Protein AF-A0A3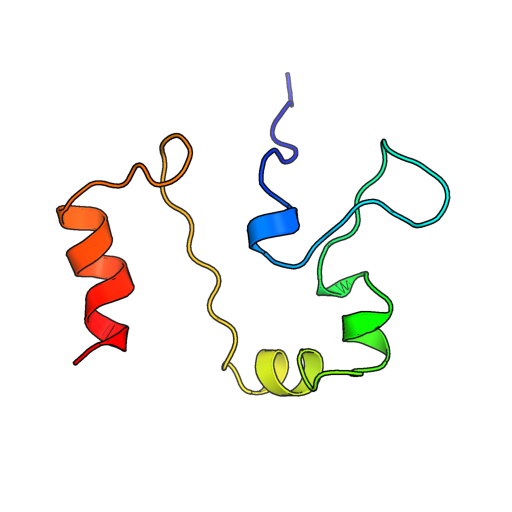Q1G7R7-F1 (afdb_monomer_lite)

InterPro domains:
  IPR002472 Palmitoyl protein thioesterase [PR00414] (6-24)
  IPR002472 Palmitoyl protein thioesterase [PR00414] (51-69)
  IPR029058 Alpha/Beta hydrolase fold [G3DSA:3.40.50.1820] (1-75)
  IPR029058 Alpha/Beta hydrolase fold [SSF53474] (10-74)

Sequence (75 aa):
VGFKKNRVLSQWFGFLKTGQAKETETLQESLLYKEDRLGLAAMDKAGKLVFLASEGDHLQFTREWFDANLLPFLR

Radius of gyration: 15.07 Å; chains: 1; bounding box: 38×24×40 Å

pLDDT: mean 90.28, std 16.15, range [31.97, 98.75]

Secondary structure (DSSP, 8-state):
------S-GGGGT-EEPTT-SS-EE-TTTSHHHHTTTTSHHHHHHTT-------SSSTT---HHHHHHHTGGG--

Structure (mmCIF, N/CA/C/O backbone):
data_AF-A0A3Q1G7R7-F1
#
_entry.id   AF-A0A3Q1G7R7-F1
#
loop_
_atom_site.group_PDB
_atom_site.id
_atom_site.type_symbol
_atom_site.label_atom_id
_atom_site.label_alt_id
_atom_site.label_comp_id
_atom_site.label_asym_id
_atom_site.label_entity_id
_atom_site.label_seq_id
_atom_site.pdbx_PDB_ins_code
_atom_site.Cartn_x
_atom_site.Cartn_y
_atom_site.Cartn_z
_atom_site.occupancy
_atom_site.B_iso_or_equiv
_atom_site.auth_seq_id
_atom_site.auth_comp_id
_atom_site.auth_asym_id
_atom_site.auth_atom_id
_atom_site.pdbx_PDB_model_num
ATOM 1 N N . VAL A 1 1 ? 24.679 -2.477 14.816 1.00 31.97 1 VAL A N 1
ATOM 2 C CA . VAL A 1 1 ? 24.195 -1.131 14.425 1.00 31.97 1 VAL A CA 1
ATOM 3 C C . VAL A 1 1 ? 22.953 -1.318 13.565 1.00 31.97 1 VAL A C 1
ATOM 5 O O . VAL A 1 1 ? 23.073 -1.671 12.403 1.00 31.97 1 VAL A O 1
ATOM 8 N N . GLY A 1 2 ? 21.767 -1.245 14.173 1.00 38.41 2 GLY A N 1
ATOM 9 C CA . GLY A 1 2 ? 20.493 -1.587 13.534 1.00 38.41 2 GLY A CA 1
ATOM 10 C C . GLY A 1 2 ? 19.598 -0.363 13.399 1.00 38.41 2 GLY A C 1
ATOM 11 O O . GLY A 1 2 ? 18.858 -0.045 14.319 1.00 38.41 2 GLY A O 1
ATOM 12 N N . PHE A 1 3 ? 19.658 0.298 12.246 1.00 36.44 3 PHE A N 1
ATOM 13 C CA . PHE A 1 3 ? 18.672 1.293 11.818 1.00 36.44 3 PHE A CA 1
ATOM 14 C C . PHE A 1 3 ? 18.104 0.867 10.456 1.00 36.44 3 PHE A C 1
ATOM 16 O O . PHE A 1 3 ? 18.328 1.506 9.435 1.00 36.44 3 PHE A O 1
ATOM 23 N N . LYS A 1 4 ? 17.366 -0.249 10.431 1.00 41.19 4 LYS A N 1
ATOM 24 C CA . LYS A 1 4 ? 16.380 -0.543 9.377 1.00 41.19 4 LYS A CA 1
ATOM 25 C C . LYS A 1 4 ? 14.993 -0.474 10.012 1.00 41.19 4 LYS A C 1
ATOM 2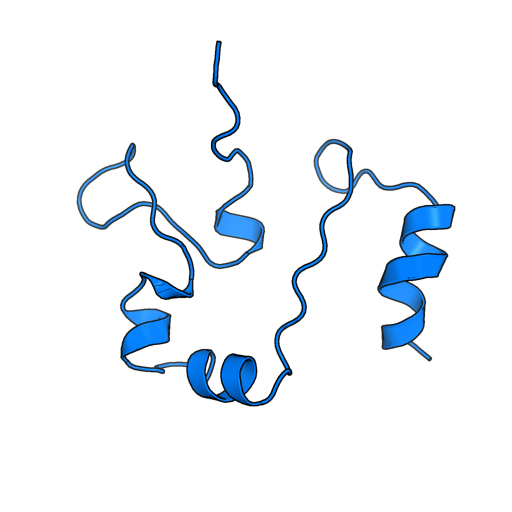7 O O . LYS A 1 4 ? 14.398 -1.496 10.327 1.00 41.19 4 LYS A O 1
ATOM 32 N N . LYS A 1 5 ? 14.502 0.736 10.281 1.00 44.31 5 LYS A N 1
ATOM 33 C CA . LYS A 1 5 ? 13.095 0.949 10.637 1.00 44.31 5 LYS A CA 1
ATOM 34 C C . LYS A 1 5 ? 12.595 2.220 9.952 1.00 44.31 5 LYS A C 1
ATOM 36 O O . LYS A 1 5 ? 12.834 3.325 10.417 1.00 44.31 5 LYS A O 1
ATOM 41 N N . ASN A 1 6 ? 11.969 1.991 8.802 1.00 51.47 6 ASN A N 1
ATOM 42 C CA . ASN A 1 6 ? 10.919 2.780 8.165 1.00 51.47 6 ASN A CA 1
ATOM 43 C C . ASN A 1 6 ? 11.123 4.297 8.023 1.00 51.47 6 ASN A C 1
ATOM 45 O O . ASN A 1 6 ? 10.642 5.089 8.826 1.00 51.47 6 ASN A O 1
ATOM 49 N N . ARG A 1 7 ? 11.651 4.704 6.869 1.00 54.22 7 ARG A N 1
ATOM 50 C CA . ARG A 1 7 ? 11.034 5.797 6.099 1.00 54.22 7 ARG A CA 1
ATOM 51 C C . ARG A 1 7 ? 10.102 5.098 5.105 1.00 54.22 7 ARG A C 1
ATOM 53 O O . ARG A 1 7 ? 10.527 4.059 4.625 1.00 54.22 7 ARG A O 1
ATOM 60 N N . VAL A 1 8 ? 8.901 5.613 4.808 1.00 64.31 8 VAL A N 1
ATOM 61 C CA . VAL A 1 8 ? 7.939 5.087 3.791 1.00 64.31 8 VAL A CA 1
ATOM 62 C C . VAL A 1 8 ? 6.695 4.297 4.303 1.00 64.31 8 VAL A C 1
ATOM 64 O O . VAL A 1 8 ? 5.894 3.788 3.532 1.00 64.31 8 VAL A O 1
ATOM 67 N N . LEU A 1 9 ? 6.406 4.293 5.605 1.00 86.88 9 LEU A N 1
ATOM 68 C CA . LEU A 1 9 ? 5.250 3.570 6.186 1.00 86.88 9 LEU A CA 1
ATOM 69 C C . LEU A 1 9 ? 3.867 3.926 5.589 1.00 86.88 9 LEU A C 1
ATOM 71 O O . LEU A 1 9 ? 3.032 3.047 5.385 1.00 86.88 9 LEU A O 1
ATOM 75 N N . SER A 1 10 ? 3.659 5.206 5.262 1.00 90.69 10 SER A N 1
ATOM 76 C CA . SER A 1 10 ? 2.409 5.707 4.667 1.00 90.69 10 SER A CA 1
ATOM 77 C C . SER A 1 10 ? 2.151 5.178 3.250 1.00 90.69 10 SER A C 1
ATOM 79 O O . SER A 1 10 ? 1.000 4.966 2.879 1.00 90.69 10 SER A O 1
ATOM 81 N N . GLN A 1 11 ? 3.200 4.865 2.473 1.00 93.38 11 GLN A N 1
ATOM 82 C CA . GLN A 1 11 ? 3.025 4.309 1.121 1.00 93.38 11 GLN A CA 1
ATOM 83 C C . GLN A 1 11 ? 2.373 2.918 1.148 1.00 93.38 11 GLN A C 1
ATOM 85 O O . GLN A 1 11 ? 1.802 2.500 0.147 1.00 93.38 11 GLN A O 1
ATOM 90 N N . TRP A 1 12 ? 2.413 2.227 2.293 1.00 95.62 12 TRP A N 1
ATOM 91 C CA . TRP A 1 12 ? 1.781 0.925 2.520 1.00 95.62 12 TRP A CA 1
ATOM 92 C C . TRP A 1 12 ? 0.672 0.989 3.584 1.00 95.62 12 TRP A C 1
ATOM 94 O O . TRP A 1 12 ? 0.502 0.060 4.371 1.00 95.62 12 TRP A O 1
ATOM 104 N N . PHE A 1 13 ? -0.087 2.090 3.621 1.00 96.31 13 PHE A N 1
ATOM 105 C CA . PHE A 1 13 ? -1.258 2.277 4.494 1.00 96.31 13 PHE A CA 1
ATOM 106 C C . PHE A 1 13 ? -1.003 2.213 6.012 1.00 96.31 13 PHE A C 1
ATOM 108 O O . PHE A 1 13 ? -1.955 2.158 6.789 1.00 96.31 13 PHE A O 1
ATOM 115 N N . GLY A 1 14 ? 0.247 2.248 6.471 1.00 94.81 14 GLY A N 1
ATOM 116 C CA . GLY A 1 14 ? 0.529 2.455 7.890 1.00 94.81 14 GLY A CA 1
ATOM 117 C C . GLY A 1 14 ? 0.663 3.935 8.243 1.00 94.81 14 GLY A C 1
ATOM 118 O O . GLY A 1 14 ? 0.797 4.800 7.377 1.00 94.81 14 GLY A O 1
ATOM 119 N N . PHE A 1 15 ? 0.637 4.253 9.533 1.00 95.12 15 PHE A N 1
ATOM 120 C CA . PHE A 1 15 ? 0.652 5.637 9.999 1.00 95.12 15 PHE A CA 1
ATOM 121 C C . PHE A 1 15 ? 1.303 5.785 11.379 1.00 95.12 15 PHE A C 1
ATOM 123 O O . PHE A 1 15 ? 1.884 4.848 11.924 1.00 95.12 15 PHE A O 1
ATOM 130 N N . LEU A 1 16 ? 1.269 6.996 11.928 1.00 94.94 16 LEU A N 1
ATOM 131 C CA . LEU A 1 16 ? 1.626 7.268 13.316 1.00 94.94 16 LEU A CA 1
ATOM 132 C C . LEU A 1 16 ? 0.498 6.797 14.238 1.00 94.94 16 LEU A C 1
ATOM 134 O O . LEU A 1 16 ? -0.670 7.062 13.956 1.00 94.94 16 LEU A O 1
ATOM 138 N N . LYS A 1 17 ? 0.838 6.169 15.370 1.00 94.19 17 LYS A N 1
ATOM 139 C CA . LYS A 1 17 ? -0.174 5.832 16.384 1.00 94.19 17 LYS A CA 1
ATOM 140 C C . LYS A 1 17 ? -0.853 7.099 16.902 1.00 94.19 17 LYS A C 1
ATOM 142 O O . LYS A 1 17 ? -0.184 8.115 17.111 1.00 94.19 17 LYS A O 1
ATOM 147 N N . THR A 1 18 ? -2.153 7.019 17.168 1.00 92.94 18 THR A N 1
ATOM 148 C CA . THR A 1 18 ? -2.964 8.152 17.632 1.00 92.94 18 THR A CA 1
ATOM 149 C C . THR A 1 18 ? -2.382 8.821 18.881 1.00 92.94 18 THR A C 1
ATOM 151 O O . THR A 1 18 ? -1.966 8.155 19.826 1.00 92.94 18 THR A O 1
ATOM 154 N N . GLY A 1 19 ? -2.388 10.157 18.890 1.00 94.50 19 GLY A N 1
ATOM 155 C CA . GLY A 1 19 ? -1.995 10.971 20.046 1.00 94.50 19 GLY A CA 1
ATOM 156 C C . GLY A 1 19 ? -0.510 11.332 20.123 1.00 94.50 19 GLY A C 1
ATOM 157 O O . GLY A 1 19 ? -0.103 11.972 21.087 1.00 94.50 19 GLY A O 1
ATOM 158 N N . GLN A 1 20 ? 0.308 10.948 19.137 1.00 94.06 20 GLN A N 1
ATOM 159 C CA . GLN A 1 20 ? 1.750 11.216 19.133 1.00 94.06 20 GLN A CA 1
ATOM 160 C C . GLN A 1 20 ? 2.354 11.150 17.711 1.00 94.06 20 GLN A C 1
ATOM 162 O O . GLN A 1 20 ? 1.663 10.785 16.764 1.00 94.06 20 GLN A O 1
ATOM 167 N N . ALA A 1 21 ? 3.641 11.499 17.554 1.00 92.94 21 ALA A N 1
ATOM 168 C CA . ALA A 1 21 ? 4.302 11.636 16.243 1.00 92.94 21 ALA A CA 1
ATOM 169 C C . ALA A 1 21 ? 5.641 10.878 16.080 1.00 92.94 21 ALA A C 1
ATOM 171 O O . ALA A 1 21 ? 6.476 11.239 15.253 1.00 92.94 21 ALA A O 1
ATOM 172 N N . LYS A 1 22 ? 5.870 9.833 16.877 1.00 90.62 22 LYS A N 1
ATOM 173 C CA . LYS A 1 22 ? 7.113 9.048 16.936 1.00 90.62 22 LYS A CA 1
ATOM 174 C C . LYS A 1 22 ? 6.896 7.565 16.634 1.00 90.62 22 LYS A C 1
ATOM 176 O O . LYS A 1 22 ? 7.579 6.994 15.790 1.00 90.62 22 LYS A O 1
ATOM 181 N N . GLU A 1 23 ? 5.983 6.923 17.351 1.00 93.12 23 GLU A N 1
ATOM 182 C CA . GLU A 1 23 ? 5.613 5.532 17.134 1.00 93.12 23 GLU A CA 1
ATOM 183 C C . GLU A 1 23 ? 4.719 5.385 15.915 1.00 93.12 23 GLU A C 1
ATOM 185 O O . GLU A 1 23 ? 3.879 6.234 15.616 1.00 93.12 23 GLU A O 1
ATOM 190 N N . THR A 1 24 ? 4.890 4.265 15.235 1.00 93.19 24 THR A N 1
ATOM 191 C CA . THR A 1 24 ? 4.157 3.941 14.023 1.00 93.19 24 THR A CA 1
ATOM 192 C C . THR A 1 24 ? 3.385 2.646 14.196 1.00 93.19 24 THR A C 1
ATOM 194 O O . THR A 1 24 ? 3.703 1.835 15.068 1.00 93.19 24 THR A O 1
ATOM 197 N N . GLU A 1 25 ? 2.368 2.486 13.366 1.00 94.50 25 GLU A N 1
ATOM 198 C CA . GLU A 1 25 ? 1.581 1.276 13.197 1.00 94.50 25 GLU A CA 1
ATOM 199 C C . GLU A 1 25 ? 1.469 0.949 11.706 1.00 94.50 25 GLU A C 1
ATOM 201 O O . GLU A 1 25 ? 1.362 1.833 10.854 1.00 94.50 25 GLU A O 1
ATOM 206 N N . THR A 1 26 ? 1.547 -0.332 11.386 1.00 95.31 26 THR A N 1
ATOM 207 C CA . THR A 1 26 ? 1.296 -0.884 10.052 1.00 95.31 26 THR A CA 1
ATOM 208 C C . THR A 1 26 ? -0.198 -0.869 9.725 1.00 95.31 26 THR A C 1
ATOM 210 O O . THR A 1 26 ? -1.035 -0.679 10.611 1.00 95.31 26 THR A O 1
ATOM 213 N N . LEU A 1 27 ? -0.549 -1.133 8.460 1.00 95.88 27 LEU A N 1
ATOM 214 C CA . LEU A 1 27 ? -1.943 -1.340 8.065 1.00 95.88 27 LEU A CA 1
ATOM 215 C C . LEU A 1 27 ? -2.631 -2.363 8.988 1.00 95.88 27 LEU A C 1
ATOM 217 O O . LEU A 1 27 ? -3.669 -2.047 9.562 1.00 95.88 27 LEU A O 1
ATOM 221 N N . GLN A 1 28 ? -2.031 -3.539 9.200 1.00 96.62 28 GLN A N 1
ATOM 222 C CA . GLN A 1 28 ? -2.615 -4.639 9.981 1.00 96.62 28 GLN A CA 1
ATOM 223 C C . GLN A 1 28 ? -2.772 -4.321 11.479 1.00 96.62 28 GLN A C 1
ATOM 225 O O . GLN A 1 28 ? -3.626 -4.893 12.160 1.00 96.62 28 GLN A O 1
ATOM 230 N N . GLU A 1 29 ? -1.965 -3.406 12.014 1.00 97.12 29 GLU A N 1
ATOM 231 C CA . GLU A 1 29 ? -2.066 -2.960 13.407 1.00 97.12 29 GLU A CA 1
ATOM 232 C C . GLU A 1 29 ? -3.170 -1.912 13.619 1.00 97.12 29 GLU A C 1
ATOM 234 O O . GLU A 1 29 ? -3.689 -1.806 14.735 1.00 97.12 29 GLU A O 1
ATOM 239 N N . SER A 1 30 ? -3.562 -1.193 12.565 1.00 96.25 30 SER A N 1
ATOM 240 C CA . SER A 1 30 ? -4.527 -0.092 12.629 1.00 96.25 30 SER A CA 1
ATOM 241 C C . SER A 1 30 ? -5.970 -0.551 12.896 1.00 96.25 30 SER A C 1
ATOM 243 O O . SER A 1 30 ? -6.389 -1.653 12.524 1.00 96.25 30 SER A O 1
ATOM 245 N N . LEU A 1 31 ? -6.782 0.341 13.479 1.00 97.00 31 LEU A N 1
ATOM 246 C CA . LEU A 1 31 ? -8.234 0.130 13.605 1.00 97.00 31 LEU A CA 1
ATOM 247 C C . LEU A 1 31 ? -8.927 0.033 12.237 1.00 97.00 31 LEU A C 1
ATOM 249 O O . LEU A 1 31 ? -9.901 -0.701 12.100 1.00 97.00 31 LEU A O 1
ATOM 253 N N . LEU A 1 32 ? -8.402 0.734 11.222 1.00 96.94 32 LEU A N 1
ATOM 254 C CA . LEU A 1 32 ? -8.917 0.714 9.850 1.00 96.94 32 LEU A CA 1
ATOM 255 C C . LEU A 1 32 ? -8.989 -0.713 9.292 1.00 96.94 32 LEU A C 1
ATOM 257 O O . LEU A 1 32 ? -9.989 -1.082 8.678 1.00 96.94 32 LEU A O 1
ATOM 261 N N . TYR A 1 33 ? -7.936 -1.499 9.528 1.00 98.19 33 TYR A N 1
ATOM 262 C CA . TYR A 1 33 ? -7.842 -2.892 9.102 1.00 98.19 33 TYR A CA 1
ATOM 263 C C . TYR A 1 33 ? -8.570 -3.842 10.055 1.00 98.19 33 TYR A C 1
ATOM 265 O O . TYR A 1 33 ? -9.337 -4.686 9.606 1.00 98.19 33 TYR A O 1
ATOM 273 N N . LYS A 1 34 ? -8.367 -3.703 11.374 1.00 98.38 34 LYS A N 1
ATOM 274 C CA . LYS A 1 34 ? -8.950 -4.614 12.379 1.00 98.38 34 LYS A CA 1
ATOM 275 C C . LYS A 1 34 ? -10.477 -4.620 12.378 1.00 98.38 34 LYS A C 1
ATOM 277 O O . LYS A 1 34 ? -11.077 -5.661 12.615 1.00 98.38 34 LYS A O 1
ATOM 282 N N . GLU A 1 35 ? -11.090 -3.471 12.117 1.00 98.56 35 GLU A N 1
ATOM 283 C CA . GLU A 1 35 ? -12.546 -3.333 12.003 1.00 98.56 35 GLU A CA 1
ATOM 284 C C . GLU A 1 35 ? -13.037 -3.426 10.549 1.00 98.56 35 GLU A C 1
ATOM 286 O O . GLU A 1 35 ? -14.216 -3.216 10.283 1.00 98.56 35 GLU A O 1
ATOM 291 N N . ASP A 1 36 ? -12.132 -3.705 9.608 1.00 98.38 36 ASP A N 1
ATOM 292 C CA . ASP A 1 36 ? -12.388 -3.869 8.175 1.00 98.38 36 ASP A CA 1
ATOM 293 C C . ASP A 1 36 ? -13.231 -2.749 7.534 1.00 98.38 36 ASP A C 1
ATOM 295 O O . ASP A 1 36 ? -14.028 -2.977 6.625 1.00 98.38 36 ASP A O 1
ATOM 299 N N . ARG A 1 37 ? -13.046 -1.499 7.982 1.00 98.31 37 ARG A N 1
ATOM 300 C CA . ARG A 1 37 ? -13.931 -0.370 7.621 1.00 98.31 37 ARG A CA 1
ATOM 301 C C . ARG A 1 37 ? -13.952 -0.048 6.122 1.00 98.31 37 ARG A C 1
ATOM 303 O O . ARG A 1 37 ? -14.874 0.614 5.656 1.00 98.31 37 ARG A O 1
ATOM 310 N N . LEU A 1 38 ? -12.927 -0.480 5.386 1.00 98.19 38 LEU A N 1
ATOM 311 C CA . LEU A 1 38 ? -12.789 -0.313 3.933 1.00 98.19 38 LEU A CA 1
ATOM 312 C C . LEU A 1 38 ? -12.690 -1.652 3.179 1.00 98.19 38 LEU A C 1
ATOM 314 O O . LEU A 1 38 ? -12.401 -1.652 1.985 1.00 98.19 38 LEU A O 1
ATOM 318 N N . GLY A 1 39 ? -12.877 -2.793 3.851 1.00 98.50 39 GLY A N 1
ATOM 319 C CA . GLY A 1 39 ? -12.684 -4.114 3.243 1.00 98.50 39 GLY A CA 1
ATOM 320 C C . GLY A 1 39 ? -11.215 -4.523 3.049 1.00 98.50 39 GLY A C 1
ATOM 321 O O . GLY A 1 39 ? -10.943 -5.482 2.327 1.00 98.50 39 GLY A O 1
ATOM 322 N N . LEU A 1 40 ? -10.252 -3.807 3.647 1.00 98.44 40 LEU A N 1
ATOM 323 C CA . LEU A 1 40 ? -8.819 -4.077 3.477 1.00 98.44 40 LEU A CA 1
ATOM 324 C C . LEU A 1 40 ? -8.403 -5.434 4.057 1.00 98.44 40 LEU A C 1
ATOM 326 O O . LEU A 1 40 ? -7.574 -6.107 3.450 1.00 98.44 40 LEU A O 1
ATOM 330 N N . ALA A 1 41 ? -8.992 -5.875 5.170 1.00 98.56 41 ALA A N 1
ATOM 331 C CA . ALA A 1 41 ? -8.699 -7.188 5.741 1.00 98.56 41 ALA A CA 1
ATOM 332 C C . ALA A 1 41 ? -9.296 -8.314 4.895 1.00 98.56 41 ALA A C 1
ATOM 334 O O . ALA A 1 41 ? -8.646 -9.337 4.662 1.00 98.56 41 ALA A O 1
ATOM 335 N N . ALA A 1 42 ? -10.507 -8.112 4.371 1.00 98.75 42 ALA A N 1
ATOM 336 C CA . ALA A 1 42 ? -11.107 -9.042 3.422 1.00 98.75 42 ALA A CA 1
ATOM 337 C C . ALA A 1 42 ? -10.286 -9.144 2.123 1.00 98.75 42 ALA A C 1
ATOM 339 O O . ALA A 1 42 ? -10.068 -10.245 1.615 1.00 98.75 42 ALA A O 1
ATOM 340 N N . MET A 1 43 ? -9.799 -8.015 1.595 1.00 98.69 43 MET A N 1
ATOM 341 C CA . MET A 1 43 ? -8.941 -7.970 0.408 1.00 98.69 43 MET A CA 1
ATOM 342 C C . MET A 1 43 ? -7.584 -8.635 0.641 1.00 98.69 43 MET A C 1
ATOM 344 O O . MET A 1 43 ? -7.154 -9.399 -0.221 1.00 98.69 43 MET A O 1
ATOM 348 N N . ASP A 1 44 ? -6.939 -8.391 1.784 1.00 98.31 44 ASP A N 1
ATOM 349 C CA . ASP A 1 44 ? -5.666 -9.026 2.151 1.00 98.31 44 ASP A CA 1
ATOM 350 C C . ASP A 1 44 ? -5.831 -10.552 2.223 1.00 98.31 44 ASP A C 1
ATOM 352 O O . ASP A 1 44 ? -5.156 -11.302 1.519 1.00 98.31 44 ASP A O 1
ATOM 356 N N . LYS A 1 45 ? -6.858 -11.026 2.945 1.00 98.31 45 LYS A N 1
ATOM 357 C CA . LYS A 1 45 ? -7.196 -12.458 3.031 1.00 98.31 45 LYS A CA 1
ATOM 358 C C . LYS A 1 45 ? -7.516 -13.084 1.668 1.00 98.31 45 LYS A C 1
ATOM 360 O O . LYS A 1 45 ? -7.273 -14.272 1.468 1.00 98.31 45 LYS A O 1
ATOM 365 N N . ALA A 1 46 ? -8.073 -12.306 0.744 1.00 98.56 46 ALA A N 1
ATOM 366 C CA . ALA A 1 46 ? -8.362 -12.734 -0.621 1.00 98.56 46 ALA A CA 1
ATOM 367 C C . ALA A 1 46 ? -7.161 -12.600 -1.581 1.00 98.56 46 ALA A C 1
ATOM 369 O O . ALA A 1 46 ? -7.324 -12.862 -2.772 1.00 98.56 46 ALA A O 1
ATOM 370 N N . GLY A 1 47 ? -5.986 -12.172 -1.104 1.00 97.75 47 GLY A N 1
ATOM 371 C CA . GLY A 1 47 ? -4.783 -11.992 -1.922 1.00 97.75 47 GLY A CA 1
ATOM 372 C C . GLY A 1 47 ? -4.863 -10.822 -2.908 1.00 97.75 47 GLY A C 1
ATOM 373 O O . GLY A 1 47 ? -4.205 -10.848 -3.943 1.00 97.75 47 GLY A O 1
ATOM 374 N N . LYS A 1 48 ? -5.699 -9.813 -2.628 1.00 98.25 48 LYS A N 1
ATOM 375 C CA . LYS A 1 48 ? -5.93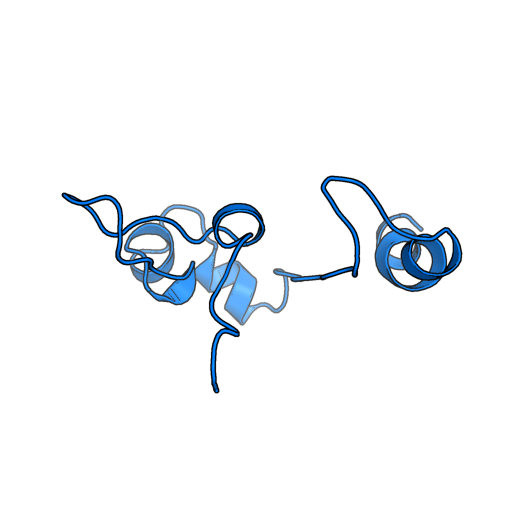0 -8.655 -3.511 1.00 98.25 48 LYS A CA 1
ATOM 376 C C . LYS A 1 48 ? -5.044 -7.449 -3.203 1.00 98.25 48 LYS A C 1
ATOM 378 O O . LYS A 1 48 ? -5.019 -6.513 -3.997 1.00 98.25 48 LYS A O 1
ATOM 383 N N . LEU A 1 49 ? -4.359 -7.435 -2.060 1.00 97.56 49 LEU A N 1
ATOM 384 C CA . LEU A 1 49 ? -3.390 -6.391 -1.734 1.00 97.56 49 LEU A CA 1
ATOM 385 C C . LEU A 1 49 ? -1.999 -6.831 -2.185 1.00 97.56 49 LEU A C 1
ATOM 387 O O . LEU A 1 49 ? -1.517 -7.889 -1.790 1.00 97.56 49 LEU A O 1
ATOM 391 N N . VAL A 1 50 ? -1.351 -6.004 -3.003 1.00 96.38 50 VAL A N 1
ATOM 392 C CA . VAL A 1 50 ? 0.021 -6.232 -3.465 1.00 96.38 50 VAL A CA 1
ATOM 393 C C . VAL A 1 50 ? 0.889 -5.078 -2.983 1.00 96.38 50 VAL A C 1
ATOM 395 O O . VAL A 1 50 ? 0.639 -3.921 -3.317 1.00 96.38 50 VAL A O 1
ATOM 398 N N . PHE A 1 51 ? 1.921 -5.399 -2.205 1.00 95.38 51 PHE A N 1
ATOM 399 C CA . PHE A 1 51 ? 2.874 -4.432 -1.667 1.00 95.38 51 PHE A CA 1
ATOM 400 C C . PHE A 1 51 ? 4.221 -4.596 -2.369 1.00 95.38 51 PHE A C 1
ATOM 402 O O . PHE A 1 51 ? 4.923 -5.584 -2.165 1.00 95.38 51 PHE A O 1
ATOM 409 N N . LEU A 1 52 ? 4.572 -3.625 -3.211 1.00 95.38 52 LEU A N 1
ATOM 410 C CA . LEU A 1 52 ? 5.840 -3.584 -3.938 1.00 95.38 52 LEU A CA 1
ATOM 411 C C . LEU A 1 52 ? 6.755 -2.506 -3.351 1.00 95.38 52 LEU A C 1
ATOM 413 O O . LEU A 1 52 ? 6.282 -1.478 -2.862 1.00 95.38 52 LEU A O 1
ATOM 417 N N . ALA A 1 53 ? 8.064 -2.734 -3.429 1.00 93.62 53 ALA A N 1
ATOM 418 C CA . ALA A 1 53 ? 9.091 -1.758 -3.082 1.00 93.62 53 ALA A CA 1
ATOM 419 C C . ALA A 1 53 ? 10.161 -1.704 -4.178 1.00 93.62 53 ALA A C 1
ATOM 421 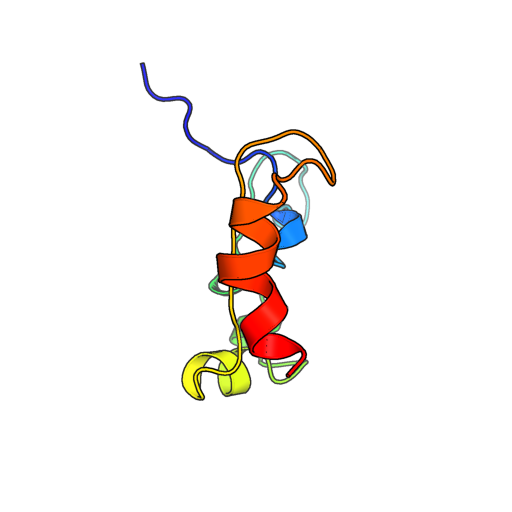O O . ALA A 1 53 ? 10.533 -2.732 -4.750 1.00 93.62 53 ALA A O 1
ATOM 422 N N . SER A 1 54 ? 10.673 -0.504 -4.431 1.00 94.06 54 SER A N 1
ATOM 423 C CA . SER A 1 54 ? 11.856 -0.253 -5.250 1.00 94.06 54 SER A CA 1
ATOM 424 C C . SER A 1 54 ? 12.906 0.474 -4.416 1.00 94.06 54 SER A C 1
ATOM 426 O O . SER A 1 54 ? 12.580 1.198 -3.474 1.00 94.06 54 SER A O 1
ATOM 428 N N . GLU A 1 55 ? 14.176 0.289 -4.759 1.00 92.69 55 GLU A N 1
ATOM 429 C CA . GLU A 1 55 ? 15.238 1.155 -4.251 1.00 92.69 55 GLU A CA 1
ATOM 430 C C . GLU A 1 55 ? 15.227 2.483 -5.019 1.00 92.69 55 GLU A C 1
ATOM 432 O O . GLU A 1 55 ? 15.061 2.492 -6.239 1.00 92.69 55 GLU A O 1
ATOM 437 N N . GLY A 1 56 ? 15.406 3.596 -4.308 1.00 90.31 56 GLY A N 1
ATOM 438 C CA . GLY A 1 56 ? 15.372 4.945 -4.875 1.00 90.31 56 GLY A CA 1
ATOM 439 C C . GLY A 1 56 ? 14.693 5.947 -3.942 1.00 90.31 56 GLY A C 1
ATOM 440 O O . GLY A 1 56 ? 14.119 5.570 -2.917 1.00 90.31 56 GLY A O 1
ATOM 441 N N . ASP A 1 57 ? 14.789 7.232 -4.281 1.00 92.38 57 ASP A N 1
ATOM 442 C CA . ASP A 1 57 ? 13.974 8.278 -3.654 1.00 92.38 57 ASP A CA 1
ATOM 443 C C . ASP A 1 57 ? 12.549 8.302 -4.255 1.00 92.38 57 ASP A C 1
ATOM 445 O O . ASP A 1 57 ? 12.162 7.444 -5.053 1.00 92.38 57 ASP A O 1
ATOM 449 N N . HIS A 1 58 ? 11.726 9.270 -3.858 1.00 92.12 58 HIS A N 1
ATOM 450 C CA . HIS A 1 58 ? 10.336 9.388 -4.277 1.00 92.12 58 HIS A CA 1
ATOM 451 C C . HIS A 1 58 ? 10.175 9.361 -5.809 1.00 92.12 58 HIS A C 1
ATOM 453 O O . HIS A 1 58 ? 10.707 10.211 -6.519 1.00 92.12 58 HIS A O 1
ATOM 459 N N . LEU A 1 59 ? 9.396 8.384 -6.298 1.00 94.75 59 LEU A N 1
ATOM 460 C CA . LEU A 1 59 ? 9.116 8.131 -7.722 1.00 94.75 59 LEU A CA 1
ATOM 461 C C . LEU A 1 59 ? 10.345 7.748 -8.563 1.00 94.75 59 LEU A C 1
ATOM 463 O O . LEU A 1 59 ? 10.283 7.766 -9.791 1.00 94.75 59 LEU A O 1
ATOM 467 N N . GLN A 1 60 ? 11.445 7.359 -7.918 1.00 96.62 60 GLN A N 1
ATOM 468 C CA . GLN A 1 60 ? 12.635 6.860 -8.587 1.00 96.62 60 GLN A CA 1
ATOM 469 C C . GLN A 1 60 ? 12.619 5.328 -8.626 1.00 96.62 60 GLN A C 1
ATOM 471 O O . GLN A 1 60 ? 12.742 4.655 -7.605 1.00 96.62 60 GLN A O 1
ATOM 476 N N . PHE A 1 61 ? 12.499 4.774 -9.828 1.00 96.81 61 PHE A N 1
ATOM 477 C CA . PHE A 1 61 ? 12.657 3.347 -10.104 1.00 96.81 61 PHE A CA 1
ATOM 478 C C . PHE A 1 61 ? 13.230 3.164 -11.510 1.00 96.81 61 PHE A C 1
ATOM 480 O O . PHE A 1 61 ? 13.074 4.028 -12.376 1.00 96.81 61 PHE A O 1
ATOM 487 N N . THR A 1 62 ? 13.927 2.052 -11.742 1.00 97.69 62 THR A N 1
ATOM 488 C CA . THR A 1 62 ? 14.491 1.766 -13.065 1.00 97.69 62 THR A CA 1
ATOM 489 C C . THR A 1 62 ? 13.418 1.253 -14.019 1.00 97.69 62 THR A C 1
ATOM 491 O O . THR A 1 62 ? 12.354 0.777 -13.603 1.00 97.69 62 THR A O 1
ATOM 494 N N . ARG A 1 63 ? 13.710 1.316 -15.321 1.00 97.50 63 ARG A N 1
ATOM 495 C CA . ARG A 1 63 ? 12.818 0.768 -16.342 1.00 97.50 63 ARG A CA 1
ATOM 496 C C . ARG A 1 63 ? 12.644 -0.742 -16.175 1.00 97.50 63 ARG A C 1
ATOM 498 O O . ARG A 1 63 ? 11.531 -1.241 -16.290 1.00 97.50 63 ARG A O 1
ATOM 505 N N . GLU A 1 64 ? 13.719 -1.445 -15.842 1.00 98.06 64 GLU A N 1
ATOM 506 C CA . GLU A 1 64 ? 13.723 -2.891 -15.624 1.00 98.06 64 GLU A CA 1
ATOM 507 C C . GLU A 1 64 ? 12.820 -3.269 -14.445 1.00 98.06 64 GLU A C 1
ATOM 509 O O . GLU A 1 64 ? 12.045 -4.220 -14.541 1.00 98.06 64 GLU A O 1
ATOM 514 N N . TRP A 1 65 ? 12.861 -2.498 -13.350 1.00 97.94 65 TRP A N 1
ATOM 515 C CA . TRP A 1 65 ? 11.972 -2.718 -12.209 1.00 97.94 65 TRP A CA 1
ATOM 516 C C . TRP A 1 65 ? 10.504 -2.485 -12.583 1.00 97.94 65 TRP A C 1
ATOM 518 O O . TRP A 1 65 ? 9.654 -3.303 -12.226 1.00 97.94 65 TRP A O 1
ATOM 528 N N . PHE A 1 66 ? 10.202 -1.412 -13.323 1.00 97.56 66 PHE A N 1
ATOM 529 C CA . PHE A 1 66 ? 8.844 -1.116 -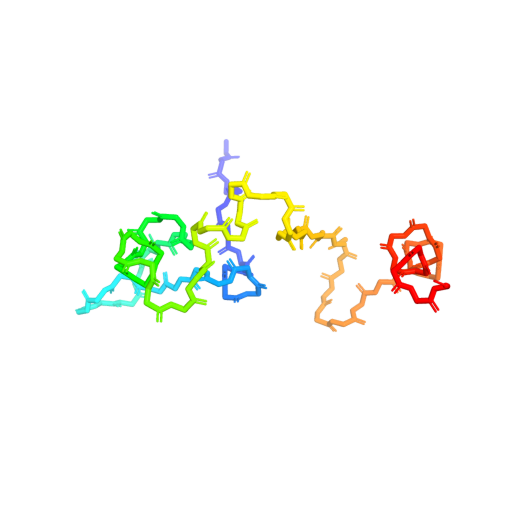13.792 1.00 97.56 66 PHE A CA 1
ATOM 530 C C . PHE A 1 66 ? 8.295 -2.240 -14.679 1.00 97.56 66 PHE A C 1
ATOM 532 O O . PHE A 1 66 ? 7.186 -2.731 -14.452 1.00 97.56 66 PHE A O 1
ATOM 539 N N . ASP A 1 67 ? 9.087 -2.682 -15.656 1.00 97.62 67 ASP A N 1
ATOM 540 C CA . ASP A 1 67 ? 8.683 -3.716 -16.605 1.00 97.62 67 ASP A CA 1
ATOM 541 C C . ASP A 1 67 ? 8.458 -5.067 -15.911 1.00 97.62 67 ASP A C 1
ATOM 543 O O . ASP A 1 67 ? 7.523 -5.791 -16.256 1.00 97.62 67 ASP A O 1
ATOM 547 N N . ALA A 1 68 ? 9.272 -5.394 -14.905 1.00 97.44 68 ALA A N 1
ATOM 548 C CA . ALA A 1 68 ? 9.143 -6.638 -14.154 1.00 97.44 68 ALA A CA 1
ATOM 549 C C . ALA A 1 68 ? 7.984 -6.630 -13.140 1.00 97.44 68 ALA A C 1
ATOM 551 O O . ALA A 1 68 ? 7.356 -7.669 -12.944 1.00 97.44 68 ALA A O 1
ATOM 552 N N . ASN A 1 69 ? 7.695 -5.493 -12.491 1.00 97.12 69 ASN A N 1
ATOM 553 C CA . ASN 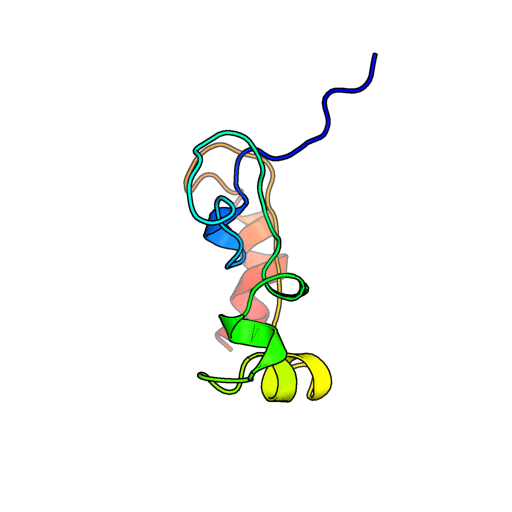A 1 69 ? 6.809 -5.457 -11.318 1.00 97.12 69 ASN A CA 1
ATOM 554 C C . ASN A 1 69 ? 5.469 -4.748 -11.549 1.00 97.12 69 ASN A C 1
ATOM 556 O O . ASN A 1 69 ? 4.507 -5.074 -10.862 1.00 97.12 69 ASN A O 1
ATOM 560 N N . LEU A 1 70 ? 5.375 -3.794 -12.484 1.00 96.50 70 LEU A N 1
ATOM 561 C CA . LEU A 1 70 ? 4.143 -3.027 -12.721 1.00 96.50 70 LEU A CA 1
ATOM 562 C C . LEU A 1 70 ? 3.434 -3.405 -14.019 1.00 96.50 70 LEU A C 1
ATOM 564 O O . LEU A 1 70 ? 2.211 -3.535 -14.015 1.00 96.50 70 LEU A O 1
ATOM 568 N N . LEU A 1 71 ? 4.167 -3.645 -15.113 1.00 96.69 71 LEU A N 1
ATOM 569 C CA . LEU A 1 71 ? 3.540 -4.063 -16.375 1.00 96.69 71 LEU A CA 1
ATOM 570 C C . LEU A 1 71 ? 2.630 -5.302 -16.263 1.00 96.69 71 LEU A C 1
ATOM 572 O O . LEU A 1 71 ? 1.616 -5.307 -16.960 1.00 96.69 71 LEU A O 1
ATOM 576 N N . PRO A 1 72 ? 2.903 -6.324 -15.420 1.00 96.81 72 PRO A N 1
ATOM 577 C CA . PRO A 1 72 ? 1.985 -7.453 -15.255 1.00 96.81 72 PRO A CA 1
ATOM 578 C C . PRO A 1 72 ? 0.564 -7.074 -14.802 1.00 96.81 72 PRO A C 1
ATOM 580 O O . PRO A 1 72 ? -0.359 -7.841 -15.049 1.00 96.81 72 PRO A O 1
ATOM 583 N N . PHE A 1 73 ? 0.370 -5.906 -14.176 1.00 96.75 73 PHE A N 1
ATOM 584 C CA . PHE A 1 73 ? -0.945 -5.419 -13.730 1.00 96.75 73 PHE A CA 1
ATOM 585 C C . PHE A 1 73 ? -1.690 -4.579 -14.778 1.00 96.75 73 PHE A C 1
ATOM 587 O O . PHE A 1 73 ? -2.838 -4.207 -14.551 1.00 96.75 73 PHE A O 1
ATOM 594 N N . LEU A 1 74 ? -1.039 -4.236 -15.894 1.00 95.50 74 LEU A N 1
ATOM 595 C CA . LEU A 1 74 ? -1.562 -3.317 -16.915 1.00 95.50 74 LEU A CA 1
ATOM 596 C C . LEU A 1 74 ? -1.855 -3.999 -18.259 1.00 95.50 74 LEU A C 1
ATOM 598 O O . LEU A 1 74 ? -2.221 -3.317 -19.215 1.00 95.50 74 LEU A O 1
ATOM 602 N N . ARG A 1 75 ? -1.626 -5.310 -18.352 1.00 80.75 75 ARG A N 1
ATOM 603 C CA . ARG A 1 75 ? -1.808 -6.105 -19.571 1.00 80.75 75 ARG A CA 1
ATOM 604 C C . ARG A 1 75 ? -3.152 -6.814 -19.600 1.00 80.75 75 ARG A C 1
ATOM 606 O O . ARG A 1 75 ? -3.647 -7.178 -18.513 1.00 80.75 75 ARG A O 1
#

Foldseek 3Di:
DDDPDDDPQVVQVKAAPPPDDDHIDHNCRDPCQVVCVPVVVVCVVVVNDDDDDAPDPPPDHDPVCCVVPPVVVVD

Organism: NCBI:txid80966